Protein AF-A0A126NST5-F1 (afdb_monomer_lite)

pLDDT: mean 78.83, std 18.45, range [38.31, 97.19]

Sequence (63 aa):
MSVVPLIPLRRVDDLIERLEAVKADADARGFGTMAYFIETTLIEARIQQRRLTMTSPCTTGSG

Secondary structure (DSSP, 8-state):
-----------HHHHHHHHHHHHHHHHHTT-HHHHHHHHHHHHHHHHHHHHHHHT--------

Foldseek 3Di:
DPCPDPDPPPDLVVVLVVLVVVLVVCVVVVVVVVNVVSVVVSVVSVVVVVVVVVPPDPPDDDD

Radius of gyration: 16.52 Å; chains: 1; bounding box: 31×29×54 Å

Structure (mmCIF, N/CA/C/O backbone):
data_AF-A0A126NST5-F1
#
_entry.id   AF-A0A126NST5-F1
#
loop_
_atom_site.group_PDB
_atom_site.id
_atom_site.type_symbol
_atom_site.label_atom_id
_atom_site.label_alt_id
_atom_site.label_comp_id
_atom_site.label_asym_id
_atom_site.label_entity_id
_atom_site.label_seq_id
_atom_site.pdbx_PDB_ins_code
_atom_site.Cartn_x
_atom_site.Cartn_y
_atom_site.Cartn_z
_atom_site.occupancy
_atom_site.B_iso_or_equiv
_atom_site.auth_seq_id
_atom_site.auth_comp_id
_atom_site.auth_asym_id
_atom_site.auth_atom_id
_atom_site.pdbx_PDB_model_num
ATOM 1 N N . MET A 1 1 ? 15.159 -25.565 6.013 1.00 38.31 1 MET A N 1
ATOM 2 C CA . MET A 1 1 ? 15.227 -25.005 4.646 1.00 38.31 1 MET A CA 1
ATOM 3 C C . MET A 1 1 ? 13.970 -24.177 4.431 1.00 38.31 1 MET A C 1
ATOM 5 O O . MET A 1 1 ? 12.896 -24.757 4.383 1.00 38.31 1 MET A O 1
ATOM 9 N N . SER A 1 2 ? 14.075 -22.843 4.433 1.00 54.00 2 SER A N 1
ATOM 10 C CA . SER A 1 2 ? 12.926 -21.965 4.171 1.00 54.00 2 SER A CA 1
ATOM 11 C C . SER A 1 2 ? 12.701 -21.926 2.664 1.00 54.00 2 SER A C 1
ATOM 13 O O . SER A 1 2 ? 13.506 -21.358 1.928 1.00 54.00 2 SER A O 1
ATOM 15 N N . VAL A 1 3 ? 11.667 -22.622 2.200 1.00 51.50 3 VAL A N 1
ATOM 16 C CA . VAL A 1 3 ? 11.259 -22.609 0.796 1.00 51.50 3 VAL A CA 1
ATOM 17 C C . VAL A 1 3 ? 10.521 -21.296 0.587 1.00 51.50 3 VAL A C 1
ATOM 19 O O . VAL A 1 3 ? 9.331 -21.207 0.866 1.00 51.50 3 VAL A O 1
ATOM 22 N N . VAL A 1 4 ? 11.236 -20.252 0.165 1.00 60.22 4 VAL A N 1
ATOM 23 C CA . VAL A 1 4 ? 10.589 -19.037 -0.335 1.00 60.22 4 VAL A CA 1
ATOM 24 C C . VAL A 1 4 ? 9.908 -19.437 -1.641 1.00 60.22 4 VAL A C 1
ATOM 26 O O . VAL A 1 4 ? 10.607 -19.821 -2.583 1.00 60.22 4 VAL A O 1
ATOM 29 N N . PRO A 1 5 ? 8.568 -19.424 -1.718 1.00 53.91 5 PRO A N 1
ATOM 30 C CA . PRO A 1 5 ? 7.897 -19.804 -2.942 1.00 53.91 5 PRO A CA 1
ATOM 31 C C . PRO A 1 5 ? 8.247 -18.772 -4.016 1.00 53.91 5 PRO A C 1
ATOM 33 O O . PRO A 1 5 ? 7.902 -17.596 -3.896 1.00 53.91 5 PRO A O 1
ATOM 36 N N . LEU A 1 6 ? 8.939 -19.218 -5.070 1.00 56.84 6 LEU A N 1
ATOM 37 C CA . LEU A 1 6 ? 9.061 -18.470 -6.318 1.00 56.84 6 LEU A CA 1
ATOM 38 C C . LEU A 1 6 ? 7.679 -18.453 -6.977 1.00 56.84 6 LEU A C 1
ATOM 40 O O . LEU A 1 6 ? 7.365 -19.257 -7.851 1.00 56.84 6 LEU A O 1
ATOM 44 N N . ILE A 1 7 ? 6.825 -17.548 -6.512 1.00 60.06 7 ILE A N 1
ATOM 45 C CA . ILE A 1 7 ? 5.614 -17.181 -7.231 1.00 60.06 7 ILE A CA 1
ATOM 46 C C . ILE A 1 7 ? 6.100 -16.439 -8.479 1.00 60.06 7 ILE A C 1
ATOM 48 O O . ILE A 1 7 ? 6.803 -15.436 -8.331 1.00 60.06 7 ILE A O 1
ATOM 52 N N . PRO A 1 8 ? 5.774 -16.901 -9.699 1.00 54.88 8 PRO A N 1
ATOM 53 C CA . PRO A 1 8 ? 6.082 -16.149 -10.902 1.00 54.88 8 PRO A CA 1
ATOM 54 C C . PRO A 1 8 ? 5.438 -14.772 -10.756 1.00 54.88 8 PRO A C 1
ATOM 56 O O . PRO A 1 8 ? 4.213 -14.676 -10.664 1.00 54.88 8 PRO A O 1
ATOM 59 N N . LEU A 1 9 ? 6.255 -13.719 -10.685 1.00 55.59 9 LEU A N 1
ATOM 60 C CA . LEU A 1 9 ? 5.797 -12.337 -10.783 1.00 55.59 9 LEU A CA 1
ATOM 61 C C . LEU A 1 9 ? 5.205 -12.181 -12.187 1.00 55.59 9 LEU A C 1
ATOM 63 O O . LEU A 1 9 ? 5.907 -11.851 -13.143 1.00 55.59 9 LEU A O 1
ATOM 67 N N . ARG A 1 10 ? 3.921 -12.518 -12.341 1.00 56.12 10 ARG A N 1
ATOM 68 C CA . ARG A 1 10 ? 3.126 -12.130 -13.502 1.00 56.12 10 ARG A CA 1
ATOM 69 C C . ARG A 1 10 ? 3.127 -10.606 -13.475 1.00 56.12 10 ARG A C 1
ATOM 71 O O . ARG A 1 10 ? 2.360 -10.037 -12.745 1.00 56.12 10 ARG A O 1
ATOM 78 N N . ARG A 1 11 ? 4.072 -9.978 -14.176 1.00 63.28 11 ARG A N 1
ATOM 79 C CA . ARG A 1 11 ? 4.266 -8.520 -14.287 1.00 63.28 11 ARG A CA 1
ATOM 80 C C . ARG A 1 11 ? 4.497 -7.764 -12.964 1.00 63.28 11 ARG A C 1
ATOM 82 O O . ARG A 1 11 ? 4.001 -8.080 -11.892 1.00 63.28 11 ARG A O 1
ATOM 89 N N . VAL A 1 12 ? 5.329 -6.731 -13.048 1.00 63.56 12 VAL A N 1
ATOM 90 C CA . VAL A 1 12 ? 5.602 -5.819 -11.922 1.00 63.56 12 VAL A CA 1
ATOM 91 C C . VAL A 1 12 ? 4.335 -5.047 -11.528 1.00 63.56 12 VAL A C 1
ATOM 93 O O . VAL A 1 12 ? 4.171 -4.698 -10.361 1.00 63.56 12 VAL A O 1
ATOM 96 N N . ASP A 1 13 ? 3.422 -4.855 -12.481 1.00 67.50 13 ASP A N 1
ATOM 97 C CA . ASP A 1 13 ? 2.132 -4.192 -12.288 1.00 67.50 13 ASP A CA 1
ATOM 98 C C . ASP A 1 13 ? 1.270 -4.945 -11.252 1.00 67.50 13 ASP A C 1
ATOM 100 O O . ASP A 1 13 ? 0.839 -4.343 -10.268 1.00 67.50 13 ASP A O 1
ATOM 104 N N . ASP A 1 14 ? 1.152 -6.276 -11.366 1.00 82.75 14 ASP A N 1
ATOM 105 C CA . ASP A 1 14 ? 0.380 -7.109 -10.430 1.00 82.75 14 ASP A CA 1
ATOM 106 C C . ASP A 1 14 ? 0.940 -7.060 -8.994 1.00 82.75 14 ASP A C 1
ATOM 108 O O . ASP A 1 14 ? 0.212 -7.266 -8.020 1.00 82.75 14 ASP A O 1
ATOM 112 N N . LEU A 1 15 ? 2.246 -6.812 -8.823 1.00 84.62 15 LEU A N 1
ATOM 113 C CA . LEU A 1 15 ? 2.849 -6.668 -7.493 1.00 84.62 15 LEU A CA 1
ATOM 114 C C . LEU A 1 15 ? 2.432 -5.349 -6.835 1.00 84.62 15 LEU A C 1
ATOM 116 O O . LEU A 1 15 ? 2.120 -5.339 -5.644 1.00 84.62 15 LEU A O 1
ATOM 120 N N . ILE A 1 16 ? 2.423 -4.255 -7.596 1.00 89.75 16 ILE A N 1
ATOM 121 C CA . ILE A 1 16 ? 2.031 -2.935 -7.094 1.00 89.75 16 ILE A CA 1
ATOM 122 C C . ILE A 1 16 ? 0.551 -2.947 -6.712 1.00 89.75 16 ILE A C 1
ATOM 124 O O . ILE A 1 16 ? 0.225 -2.574 -5.588 1.00 89.75 16 ILE A O 1
ATOM 128 N N . GLU A 1 17 ? -0.318 -3.477 -7.574 1.00 90.19 17 GLU A N 1
ATOM 129 C CA . GLU A 1 17 ? -1.756 -3.595 -7.291 1.00 90.19 17 GLU A CA 1
ATOM 130 C C . GLU A 1 17 ? -2.029 -4.428 -6.029 1.00 90.19 17 GLU A C 1
ATOM 132 O O . GLU A 1 17 ? -2.842 -4.060 -5.177 1.00 90.19 17 GLU A O 1
ATOM 137 N N . ARG A 1 18 ? -1.301 -5.538 -5.843 1.00 91.31 18 ARG A N 1
ATOM 138 C CA . ARG A 1 18 ? -1.428 -6.360 -4.630 1.00 91.31 18 ARG A CA 1
ATOM 139 C C . ARG A 1 18 ? -0.975 -5.622 -3.379 1.00 91.31 18 ARG A C 1
ATOM 141 O O . ARG A 1 18 ? -1.623 -5.745 -2.343 1.00 91.31 18 ARG A O 1
ATOM 148 N N . LEU A 1 19 ? 0.125 -4.877 -3.444 1.00 92.88 19 LEU A N 1
ATOM 149 C CA . LEU A 1 19 ? 0.596 -4.096 -2.303 1.00 92.88 19 LEU A CA 1
ATOM 150 C C . LEU A 1 19 ? -0.378 -2.956 -1.962 1.00 92.88 19 LEU A C 1
ATOM 152 O O . LEU A 1 19 ? -0.617 -2.706 -0.783 1.00 92.88 19 LEU A O 1
ATOM 156 N N . GLU A 1 20 ? -0.997 -2.319 -2.959 1.00 95.19 20 GLU A N 1
ATOM 157 C CA . GLU A 1 20 ? -2.049 -1.313 -2.752 1.00 95.19 20 GLU A CA 1
ATOM 158 C C . GLU A 1 20 ? -3.270 -1.907 -2.038 1.00 95.19 20 GLU A C 1
ATOM 160 O O . GLU A 1 20 ? -3.739 -1.340 -1.048 1.00 95.19 20 GLU A O 1
ATOM 165 N N . ALA A 1 21 ? -3.731 -3.084 -2.470 1.00 95.06 21 ALA A N 1
ATOM 166 C CA . ALA A 1 21 ? -4.850 -3.778 -1.835 1.00 95.06 21 ALA A CA 1
ATOM 167 C C . ALA A 1 21 ? -4.548 -4.168 -0.376 1.00 95.06 21 ALA A C 1
ATOM 169 O O . ALA A 1 21 ? -5.381 -3.969 0.508 1.00 95.06 21 ALA A O 1
ATOM 170 N N . VAL A 1 22 ? -3.344 -4.683 -0.098 1.00 95.31 22 VAL A N 1
ATOM 171 C CA . VAL A 1 22 ? -2.947 -5.070 1.267 1.00 95.31 22 VAL A CA 1
ATOM 172 C C . VAL A 1 22 ? -2.753 -3.840 2.159 1.00 95.31 22 VAL A C 1
ATOM 174 O O . VAL A 1 22 ? -3.108 -3.890 3.336 1.00 95.31 22 VAL A O 1
ATOM 177 N N . LYS A 1 23 ? -2.252 -2.717 1.622 1.00 96.75 23 LYS A N 1
ATOM 178 C CA . LYS A 1 23 ? -2.186 -1.448 2.364 1.00 96.75 23 LYS A CA 1
ATOM 179 C C . LYS A 1 23 ? -3.585 -0.986 2.770 1.00 96.75 23 LYS A C 1
ATOM 181 O O . LYS A 1 23 ? -3.789 -0.654 3.932 1.00 96.75 23 LYS A O 1
ATOM 186 N N . ALA A 1 24 ? -4.539 -1.005 1.838 1.00 95.75 24 ALA A N 1
ATOM 187 C CA . ALA A 1 24 ? -5.915 -0.597 2.106 1.00 95.75 24 ALA A CA 1
ATOM 188 C C . ALA A 1 24 ? -6.588 -1.470 3.184 1.00 95.75 24 ALA A C 1
ATOM 190 O O . ALA A 1 24 ? -7.262 -0.932 4.061 1.00 95.75 24 ALA A O 1
ATOM 191 N N . ASP A 1 25 ? -6.363 -2.792 3.174 1.00 96.94 25 ASP A N 1
ATOM 192 C CA . ASP A 1 25 ? -6.841 -3.688 4.244 1.00 96.94 25 ASP A CA 1
ATOM 193 C C . ASP A 1 25 ? -6.176 -3.377 5.594 1.00 96.94 25 ASP A C 1
ATOM 195 O O . ASP A 1 25 ? -6.849 -3.301 6.624 1.00 96.94 25 ASP A O 1
ATOM 199 N N . ALA A 1 26 ? -4.859 -3.146 5.601 1.00 96.38 26 ALA A N 1
ATOM 200 C CA . ALA A 1 26 ? -4.126 -2.795 6.813 1.00 96.38 26 ALA A CA 1
ATOM 201 C C . ALA A 1 26 ? -4.618 -1.468 7.417 1.00 96.38 26 ALA A C 1
ATOM 203 O O . ALA A 1 26 ? -4.815 -1.392 8.631 1.00 96.38 26 ALA A O 1
ATOM 204 N N . ASP A 1 27 ? -4.873 -0.459 6.579 1.00 97.00 27 ASP A N 1
ATOM 205 C CA . ASP A 1 27 ? -5.449 0.826 6.987 1.00 97.00 27 ASP A CA 1
ATOM 206 C C . ASP A 1 27 ? -6.855 0.634 7.581 1.00 97.00 27 ASP A C 1
ATOM 208 O O . ASP A 1 27 ? -7.127 1.088 8.694 1.00 97.00 27 ASP A O 1
ATOM 212 N N . ALA A 1 28 ? -7.729 -0.109 6.891 1.00 97.19 28 ALA A N 1
ATOM 213 C CA . ALA A 1 28 ? -9.099 -0.370 7.338 1.00 97.19 28 ALA A CA 1
ATOM 214 C C . ALA A 1 28 ? -9.165 -1.123 8.678 1.00 97.19 28 ALA A C 1
ATOM 216 O O . ALA A 1 28 ? -10.108 -0.952 9.450 1.00 97.19 28 ALA A O 1
ATOM 217 N N . ARG A 1 29 ? -8.157 -1.949 8.970 1.00 96.38 29 ARG A N 1
ATOM 218 C CA . ARG A 1 29 ? -8.067 -2.751 10.199 1.00 96.38 29 ARG A CA 1
ATOM 219 C C . ARG A 1 29 ? -7.273 -2.073 11.317 1.00 96.38 29 ARG A C 1
ATOM 221 O O . ARG A 1 29 ? -7.135 -2.651 12.393 1.00 96.38 29 ARG A O 1
ATOM 228 N N . GLY A 1 30 ? -6.759 -0.863 11.085 1.00 96.69 30 GLY A N 1
ATOM 229 C CA . GLY A 1 30 ? -5.989 -0.102 12.071 1.00 96.69 30 GLY A CA 1
ATOM 230 C C . GLY A 1 30 ? -4.566 -0.625 12.296 1.00 96.69 30 GLY A C 1
ATOM 231 O O . GLY A 1 30 ? -3.944 -0.324 13.314 1.00 96.69 30 GLY A O 1
ATOM 232 N N . PHE A 1 31 ? -4.016 -1.400 11.361 1.00 97.06 31 PHE A N 1
ATOM 233 C CA . PHE A 1 31 ? -2.654 -1.929 11.433 1.00 97.06 31 PHE A CA 1
ATOM 234 C C . PHE A 1 31 ? -1.624 -0.904 10.943 1.00 97.06 31 PHE A C 1
ATOM 236 O O . PHE A 1 31 ? -0.893 -1.149 9.984 1.00 97.06 31 P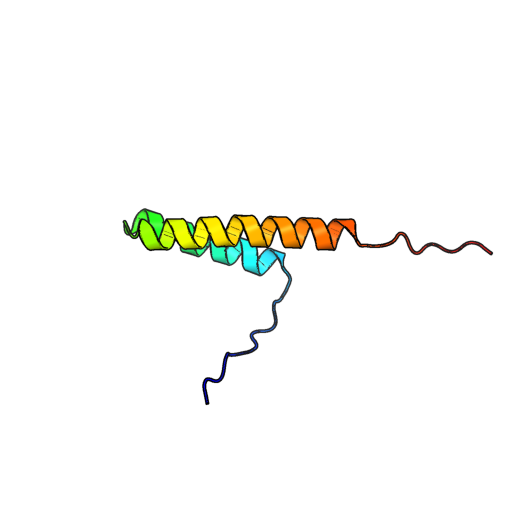HE A O 1
ATOM 243 N N . GLY A 1 32 ? -1.537 0.240 11.626 1.00 93.94 32 GLY A N 1
ATOM 244 C CA . GLY A 1 32 ? -0.750 1.397 11.177 1.00 93.94 32 GLY A CA 1
ATOM 245 C C . GLY A 1 32 ? 0.725 1.094 10.886 1.00 93.94 32 GLY A C 1
ATOM 246 O O . GLY A 1 32 ? 1.250 1.508 9.857 1.00 93.94 32 GLY A O 1
ATOM 247 N N . THR A 1 33 ? 1.396 0.305 11.732 1.00 96.44 33 THR A N 1
ATOM 248 C CA . THR A 1 33 ? 2.795 -0.092 11.487 1.00 96.44 33 THR A CA 1
ATOM 249 C C . THR A 1 33 ? 2.940 -0.960 10.234 1.00 96.44 33 THR A C 1
ATOM 251 O O . THR A 1 33 ? 3.887 -0.788 9.473 1.00 96.44 33 THR A O 1
ATOM 254 N N . MET A 1 34 ? 1.996 -1.874 9.990 1.00 94.50 34 MET A N 1
ATOM 255 C CA . MET A 1 34 ? 2.004 -2.713 8.790 1.00 94.50 34 MET A CA 1
ATOM 256 C C . MET A 1 34 ? 1.747 -1.867 7.538 1.00 94.50 34 MET A C 1
ATOM 258 O O . MET A 1 34 ? 2.483 -1.985 6.561 1.00 94.50 34 MET A O 1
ATOM 262 N N . ALA A 1 35 ? 0.754 -0.976 7.585 1.00 95.88 35 ALA A N 1
ATOM 263 C CA . ALA A 1 35 ? 0.444 -0.061 6.491 1.00 95.88 35 ALA A CA 1
ATOM 264 C C . ALA A 1 35 ? 1.650 0.818 6.120 1.00 95.88 35 ALA A C 1
ATOM 266 O O . ALA A 1 35 ? 1.967 0.948 4.939 1.00 95.88 35 ALA A O 1
ATOM 267 N N . TYR A 1 36 ? 2.384 1.325 7.117 1.00 94.94 36 TYR A N 1
ATOM 268 C CA . TYR A 1 36 ? 3.618 2.090 6.914 1.00 94.94 36 TYR A CA 1
ATOM 269 C C . TYR A 1 36 ? 4.713 1.290 6.185 1.00 94.94 36 TYR A C 1
ATOM 271 O O . TYR A 1 36 ? 5.340 1.783 5.240 1.00 94.94 36 TYR A O 1
ATOM 279 N N . PHE A 1 37 ? 4.941 0.031 6.577 1.00 96.06 37 PHE A N 1
ATOM 280 C CA . PHE A 1 37 ? 5.919 -0.824 5.893 1.00 96.06 37 PHE A CA 1
ATOM 281 C C . PHE A 1 37 ? 5.503 -1.145 4.453 1.00 96.06 37 PHE A C 1
ATOM 283 O O . PHE A 1 37 ? 6.345 -1.143 3.548 1.00 96.06 37 PHE A O 1
ATOM 290 N N . ILE A 1 38 ? 4.211 -1.384 4.218 1.00 95.69 38 ILE A N 1
ATOM 291 C CA . ILE A 1 38 ? 3.689 -1.639 2.872 1.00 95.69 38 ILE A CA 1
ATOM 292 C C . ILE A 1 38 ? 3.819 -0.385 2.003 1.00 95.69 38 ILE A C 1
ATOM 294 O O . ILE A 1 38 ? 4.228 -0.488 0.849 1.00 95.69 38 ILE A O 1
ATOM 298 N N . GLU A 1 39 ? 3.552 0.800 2.550 1.00 96.00 39 GLU A N 1
ATOM 299 C CA . GLU A 1 39 ? 3.729 2.073 1.848 1.00 96.00 39 GLU A CA 1
ATOM 300 C C . GLU A 1 39 ? 5.188 2.315 1.443 1.00 96.00 39 GLU A C 1
ATOM 302 O O . GLU A 1 39 ? 5.468 2.650 0.292 1.00 96.00 39 GLU A O 1
ATOM 307 N N . THR A 1 40 ? 6.131 2.048 2.349 1.00 95.38 40 THR A N 1
ATOM 308 C CA . THR A 1 40 ? 7.569 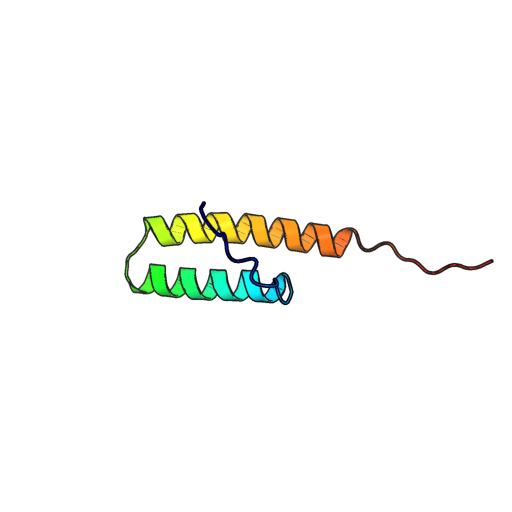2.120 2.040 1.00 95.38 40 THR A CA 1
ATOM 309 C C . THR A 1 40 ? 7.937 1.159 0.904 1.00 95.38 40 THR A C 1
ATOM 311 O O . THR A 1 40 ? 8.641 1.526 -0.037 1.00 95.38 40 THR A O 1
ATOM 314 N N . THR A 1 41 ? 7.399 -0.062 0.941 1.00 93.62 41 THR A N 1
ATOM 315 C CA . THR A 1 41 ? 7.630 -1.078 -0.098 1.00 93.62 41 THR A CA 1
ATOM 316 C C . THR A 1 41 ? 7.021 -0.671 -1.447 1.00 93.62 41 THR A C 1
ATOM 318 O O . THR A 1 41 ? 7.630 -0.896 -2.493 1.00 93.62 41 THR A O 1
ATOM 321 N N . LEU A 1 42 ? 5.849 -0.025 -1.445 1.00 94.19 42 LEU A N 1
ATOM 322 C CA . LEU A 1 42 ? 5.193 0.504 -2.646 1.00 94.19 42 LEU A CA 1
ATOM 323 C C . LEU A 1 42 ? 6.023 1.587 -3.338 1.00 94.19 42 LEU A C 1
ATOM 325 O O . LEU A 1 42 ? 6.101 1.607 -4.568 1.00 94.19 42 LEU A O 1
ATOM 329 N N . ILE A 1 43 ? 6.645 2.478 -2.563 1.00 92.75 43 ILE A N 1
ATOM 330 C CA . ILE A 1 43 ? 7.525 3.527 -3.094 1.00 92.75 43 ILE A CA 1
ATOM 331 C C . ILE A 1 43 ? 8.694 2.890 -3.853 1.00 92.75 43 ILE A C 1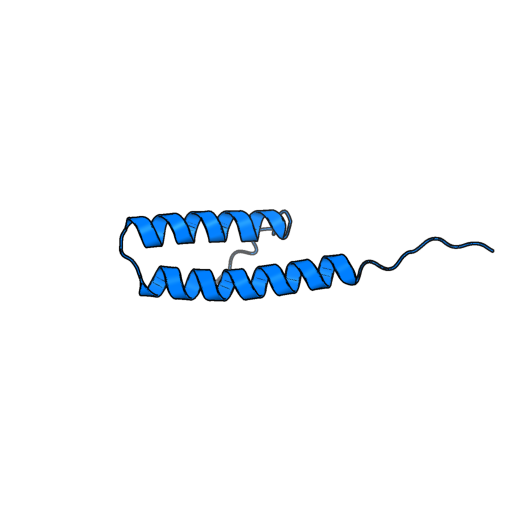
ATOM 333 O O . ILE A 1 43 ? 8.925 3.221 -5.018 1.00 92.75 43 ILE A O 1
ATOM 337 N N . GLU A 1 44 ? 9.373 1.922 -3.238 1.00 92.38 44 GLU A N 1
ATOM 338 C CA . GLU A 1 44 ? 10.487 1.202 -3.865 1.00 92.38 44 GLU A CA 1
ATOM 339 C C . GLU A 1 44 ? 10.051 0.423 -5.114 1.00 92.38 44 GLU A C 1
ATOM 341 O O . GLU A 1 44 ? 10.702 0.507 -6.159 1.00 92.38 44 GLU A O 1
ATOM 346 N N . ALA A 1 45 ? 8.913 -0.276 -5.058 1.00 89.00 45 ALA A N 1
ATOM 347 C CA . ALA A 1 45 ? 8.383 -1.022 -6.199 1.00 89.00 45 ALA A CA 1
ATOM 348 C C . ALA A 1 45 ? 8.103 -0.107 -7.407 1.00 89.00 45 ALA A C 1
ATOM 350 O O . ALA A 1 45 ? 8.494 -0.425 -8.532 1.00 89.00 45 ALA A O 1
ATOM 351 N N . ARG A 1 46 ? 7.506 1.073 -7.183 1.00 89.81 46 ARG A N 1
ATOM 352 C CA . ARG A 1 46 ? 7.241 2.073 -8.236 1.00 89.81 46 ARG A CA 1
ATOM 353 C C . ARG A 1 46 ? 8.526 2.677 -8.807 1.00 89.81 46 ARG A C 1
ATOM 355 O O . ARG A 1 46 ? 8.606 2.930 -10.011 1.00 89.81 46 ARG A O 1
ATOM 362 N N . ILE A 1 47 ? 9.549 2.893 -7.975 1.00 89.81 47 ILE A N 1
ATOM 363 C CA . ILE A 1 47 ? 10.874 3.335 -8.440 1.00 89.81 47 ILE A CA 1
ATOM 364 C C . ILE A 1 47 ? 11.488 2.274 -9.359 1.00 89.81 47 ILE A C 1
ATOM 366 O O . ILE A 1 47 ? 11.987 2.607 -10.437 1.00 89.81 47 ILE A O 1
ATOM 370 N N . GLN A 1 48 ? 11.432 1.002 -8.965 1.00 85.00 48 GLN A N 1
ATOM 371 C CA . GLN A 1 48 ? 11.960 -0.102 -9.766 1.00 85.00 48 GLN A CA 1
ATOM 372 C C . GLN A 1 48 ? 11.196 -0.277 -11.080 1.00 85.00 48 GLN A C 1
ATOM 374 O O . GLN A 1 48 ? 11.826 -0.386 -12.132 1.00 85.00 48 GLN A O 1
ATOM 379 N N . GLN A 1 49 ? 9.863 -0.215 -11.050 1.00 85.62 49 GLN A N 1
ATOM 380 C CA . GLN A 1 49 ? 9.025 -0.249 -12.249 1.00 85.62 49 GLN A CA 1
ATOM 381 C C . GLN A 1 49 ? 9.419 0.870 -13.222 1.00 85.62 49 GLN A C 1
ATOM 383 O O . GLN A 1 49 ? 9.697 0.600 -14.389 1.00 85.62 49 GLN A O 1
ATOM 388 N N . ARG A 1 50 ? 9.551 2.112 -12.732 1.00 85.50 50 ARG A N 1
ATOM 389 C CA . ARG A 1 50 ? 9.970 3.254 -13.556 1.00 85.50 50 ARG A CA 1
ATOM 390 C C . ARG A 1 50 ? 11.336 3.020 -14.200 1.00 85.50 50 ARG A C 1
ATOM 392 O O . ARG A 1 50 ? 11.494 3.270 -15.393 1.00 85.50 50 ARG A O 1
ATOM 399 N N . ARG A 1 51 ? 12.312 2.511 -13.440 1.00 85.50 51 ARG A N 1
ATOM 400 C CA . ARG A 1 51 ? 13.649 2.182 -13.966 1.00 85.50 51 ARG A CA 1
ATOM 401 C C . ARG A 1 51 ? 13.569 1.144 -15.082 1.00 85.50 51 ARG A C 1
ATOM 403 O O . ARG A 1 51 ? 14.119 1.394 -16.146 1.00 85.50 51 ARG A O 1
ATOM 410 N N . LEU A 1 52 ? 12.831 0.053 -14.877 1.00 78.56 52 LEU A N 1
ATOM 411 C CA . LEU A 1 52 ? 12.650 -1.003 -15.881 1.00 78.56 52 LEU A CA 1
ATOM 412 C C . LEU A 1 52 ? 11.985 -0.479 -17.162 1.00 78.56 52 LEU A C 1
ATOM 414 O O . LEU A 1 52 ? 12.423 -0.811 -18.264 1.00 78.56 52 LEU A O 1
ATOM 418 N N . THR A 1 53 ? 10.972 0.383 -17.030 1.00 75.81 53 THR A N 1
ATOM 419 C CA . THR A 1 53 ? 10.317 1.015 -18.187 1.00 75.81 53 THR A CA 1
ATOM 420 C C . THR A 1 53 ? 11.223 2.014 -18.912 1.00 75.81 53 THR A C 1
ATOM 422 O O . THR A 1 53 ? 11.130 2.145 -20.127 1.00 75.81 53 THR A O 1
ATOM 425 N N . MET A 1 54 ? 12.136 2.683 -18.198 1.00 68.94 54 MET A N 1
ATOM 426 C CA . MET A 1 54 ? 13.072 3.661 -18.766 1.00 68.94 54 MET A CA 1
ATOM 427 C C . MET A 1 54 ? 14.280 3.002 -19.448 1.00 68.94 54 MET A C 1
ATOM 429 O O . MET A 1 54 ? 14.825 3.558 -20.396 1.00 68.94 54 MET A O 1
ATOM 433 N N . THR A 1 55 ? 14.698 1.815 -19.000 1.00 59.19 55 THR A N 1
ATOM 434 C CA . 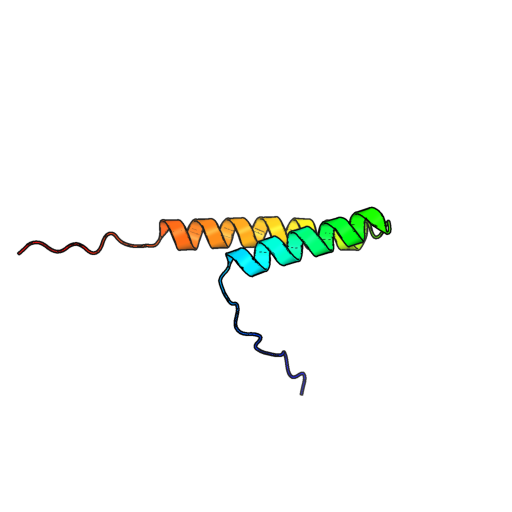THR A 1 55 ? 15.840 1.080 -19.567 1.00 59.19 55 THR A CA 1
ATOM 435 C C . THR A 1 55 ? 15.498 0.218 -20.781 1.00 59.19 55 THR A C 1
ATOM 437 O O . THR A 1 55 ? 16.366 -0.520 -21.231 1.00 59.19 55 THR A O 1
ATOM 440 N N . SER A 1 56 ? 14.277 0.279 -21.325 1.00 51.62 56 SER A N 1
ATOM 441 C CA . SER A 1 56 ? 13.971 -0.379 -22.604 1.00 51.62 56 SER A CA 1
ATOM 442 C C . SER A 1 56 ? 14.702 0.360 -23.734 1.00 51.62 56 SER A C 1
ATOM 444 O O . SER A 1 5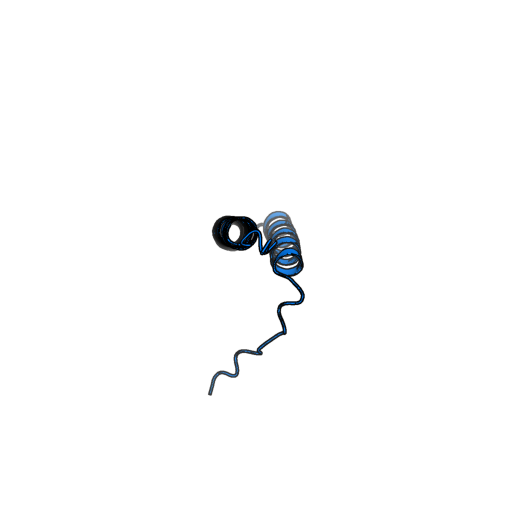6 ? 14.310 1.481 -24.066 1.00 51.62 56 SER A O 1
ATOM 446 N N . PRO A 1 57 ? 15.775 -0.205 -24.322 1.00 46.56 57 PRO A N 1
ATOM 447 C CA . PRO A 1 57 ? 16.504 0.461 -25.384 1.00 46.56 57 PRO A CA 1
ATOM 448 C C . PRO A 1 57 ? 15.641 0.425 -26.638 1.00 46.56 57 PRO A C 1
ATOM 450 O O . PRO A 1 57 ? 15.125 -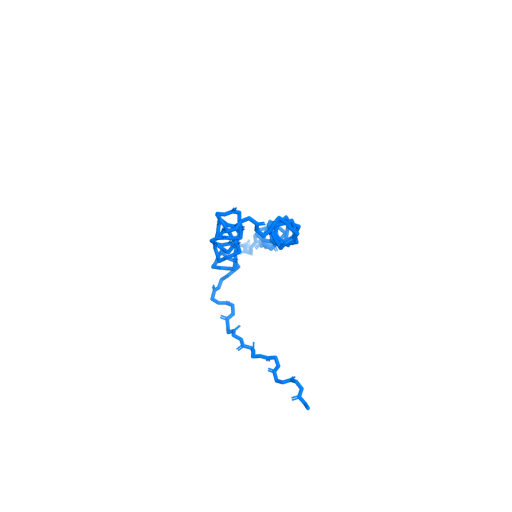0.626 -27.026 1.00 46.56 57 PRO A O 1
ATOM 453 N N . CYS A 1 58 ? 15.527 1.572 -27.299 1.00 49.50 58 CYS A N 1
ATOM 454 C CA . CYS A 1 58 ? 15.087 1.646 -28.681 1.00 49.50 58 CYS A CA 1
ATOM 455 C C . CYS A 1 58 ? 15.995 0.714 -29.502 1.00 49.50 58 CYS A C 1
ATOM 457 O O . CYS A 1 58 ? 17.150 1.040 -29.768 1.00 49.50 58 CYS A O 1
ATOM 459 N N . THR A 1 59 ? 15.510 -0.484 -29.826 1.00 60.22 59 THR A N 1
ATOM 460 C CA . THR A 1 59 ? 16.188 -1.404 -30.739 1.00 60.22 59 THR A CA 1
ATOM 461 C C . THR A 1 59 ? 15.457 -1.297 -32.063 1.00 60.22 59 THR A C 1
ATOM 463 O O . THR A 1 59 ? 14.567 -2.085 -32.364 1.00 60.22 59 THR A O 1
ATOM 466 N N . THR A 1 60 ? 15.814 -0.287 -32.847 1.00 54.44 60 THR A N 1
ATOM 467 C CA . THR A 1 60 ? 15.450 -0.253 -34.261 1.00 54.44 60 THR A CA 1
ATOM 468 C C . THR A 1 60 ? 16.722 0.035 -35.027 1.00 54.44 60 THR A C 1
ATOM 470 O O . THR A 1 60 ? 17.249 1.145 -34.997 1.00 54.44 60 THR A O 1
ATOM 473 N N . GLY A 1 61 ? 17.258 -1.018 -35.639 1.00 57.81 61 GLY A N 1
ATOM 474 C CA . GLY A 1 61 ? 18.362 -0.898 -36.570 1.00 57.81 61 GLY A CA 1
ATOM 475 C C . GLY A 1 61 ? 17.974 -0.061 -37.784 1.00 57.81 61 GLY A C 1
ATOM 476 O O . GLY A 1 61 ? 16.800 0.098 -38.116 1.00 57.81 61 GLY A O 1
ATOM 477 N N . SER A 1 62 ? 18.983 0.438 -38.475 1.00 50.16 62 SER A N 1
ATOM 478 C CA . SER A 1 62 ? 18.937 0.697 -39.909 1.00 50.16 62 SER A CA 1
ATOM 479 C C . SER A 1 62 ? 20.371 0.572 -40.400 1.00 50.16 62 SER A C 1
ATOM 481 O O . SER A 1 62 ? 21.270 1.189 -39.825 1.00 50.16 62 SER A O 1
ATOM 483 N N . GLY A 1 63 ? 20.561 -0.357 -41.337 1.00 48.78 63 GLY A N 1
ATOM 484 C CA . GLY A 1 63 ? 21.822 -0.569 -42.039 1.00 48.78 63 GLY A CA 1
ATOM 485 C C . GLY A 1 63 ? 22.016 0.390 -43.198 1.00 48.78 63 GLY A C 1
ATOM 486 O O . GLY A 1 63 ? 21.334 1.439 -43.228 1.00 48.78 63 GLY A O 1
#